Protein AF-A1E0B5-F1 (afdb_monomer)

InterPro domains:
  IPR016186 C-type lectin-like/link domain superfamily [G3DSA:3.10.100.10] (1-41)
  IPR016187 C-type lectin fold [SSF56436] (2-41)

Radius of gyration: 10.88 Å; Cα contacts (8 Å, |Δi|>4): 27; chains: 1; bounding box: 20×15×31 Å

Secondary structure (DSSP, 8-state):
----PPTTEEEETTEEEE--SS---HHHHHHHHHHTT----

pLDDT: mean 84.82, std 8.41, range [50.47, 92.69]

Solvent-accessible surface area (backbone atoms only — not comparable to full-atom values): 2816 Å² total; per-residue (Å²): 1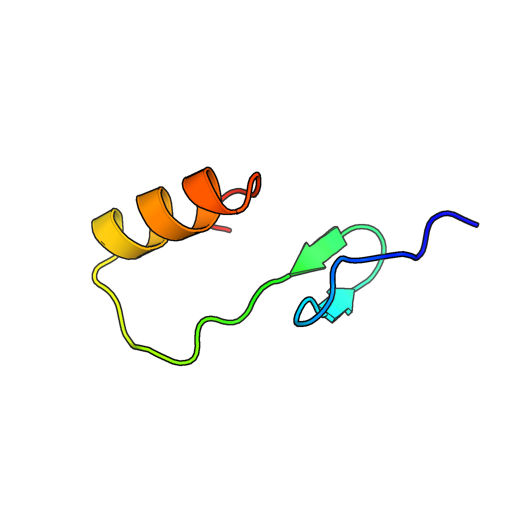34,93,77,82,50,62,90,86,37,49,70,54,99,93,46,66,45,72,78,74,92,65,96,58,58,71,70,57,41,40,52,50,26,47,75,70,80,47,70,67,128

Organism: Sus scrofa (NCBI:txid9823)

Sequence (41 aa):
LCNTCPEEWVHFQRKCYYFGETAKKWIQAKYACSSLQGRLV

Foldseek 3Di:
DPQDDPPQWDRDDPDTHHDDPDDDDPVVVQVVQVVVVHGDD

Nearest PDB structures (foldseek):
  8ouq-assembly1_BBB  TM=9.443E-01  e=3.973E-01  Rattus norvegicus
  6tl7-assembly1_B  TM=9.354E-01  e=3.973E-01  Homo sapiens

Structure (mmCIF, N/CA/C/O backbone):
data_AF-A1E0B5-F1
#
_entry.id   AF-A1E0B5-F1
#
loop_
_atom_site.group_PDB
_atom_site.id
_atom_site.type_symbol
_atom_site.label_atom_id
_atom_site.label_alt_id
_atom_site.label_comp_id
_atom_site.label_asym_id
_atom_site.label_entity_id
_atom_site.label_seq_id
_atom_site.pdbx_PDB_ins_code
_atom_site.Cartn_x
_atom_site.Cartn_y
_atom_site.Cartn_z
_atom_site.occupancy
_atom_site.B_iso_or_equiv
_atom_site.auth_seq_id
_atom_site.auth_comp_id
_atom_site.auth_asym_id
_atom_site.auth_atom_id
_atom_site.pdbx_PDB_model_num
ATOM 1 N N . LEU A 1 1 ? 8.135 -1.211 -21.836 1.00 50.47 1 LEU A N 1
ATOM 2 C CA . LEU A 1 1 ? 7.342 -2.222 -21.102 1.00 50.47 1 LEU A CA 1
ATOM 3 C C . LEU A 1 1 ? 7.242 -1.735 -19.653 1.00 50.47 1 LEU A C 1
ATOM 5 O O . LEU A 1 1 ? 8.233 -1.825 -18.945 1.00 50.47 1 LEU A O 1
ATOM 9 N N . CYS A 1 2 ? 6.137 -1.110 -19.233 1.00 60.94 2 CYS A N 1
ATOM 10 C CA . CYS A 1 2 ? 5.974 -0.659 -17.840 1.00 60.94 2 CYS A CA 1
ATOM 11 C C . CYS A 1 2 ? 5.319 -1.772 -17.023 1.00 60.94 2 CYS A C 1
ATOM 13 O O . CYS A 1 2 ? 4.127 -1.716 -16.746 1.00 60.94 2 CYS A O 1
ATOM 15 N N . ASN A 1 3 ? 6.105 -2.796 -16.691 1.00 64.06 3 ASN A N 1
ATOM 16 C CA . ASN A 1 3 ? 5.690 -3.876 -15.787 1.00 64.06 3 ASN A CA 1
ATOM 17 C C . ASN A 1 3 ? 6.305 -3.696 -14.386 1.00 64.06 3 ASN A C 1
ATOM 19 O O . ASN A 1 3 ? 6.329 -4.631 -13.592 1.00 64.06 3 ASN A O 1
ATOM 23 N N . THR A 1 4 ? 6.871 -2.520 -14.106 1.00 75.06 4 THR A N 1
ATOM 24 C CA . THR A 1 4 ? 7.612 -2.247 -12.877 1.00 75.06 4 THR A CA 1
ATOM 25 C C . THR A 1 4 ? 6.630 -1.816 -11.795 1.00 75.06 4 THR A C 1
ATOM 27 O O . THR A 1 4 ? 6.141 -0.688 -11.807 1.00 75.06 4 THR A O 1
ATOM 30 N N . CYS A 1 5 ? 6.313 -2.732 -10.885 1.00 82.56 5 CYS A N 1
ATOM 31 C CA . CYS A 1 5 ? 5.661 -2.394 -9.626 1.00 82.56 5 CYS A CA 1
ATOM 32 C C . CYS A 1 5 ? 6.719 -2.054 -8.563 1.00 82.56 5 CYS A C 1
ATOM 34 O O . CYS A 1 5 ? 7.871 -2.472 -8.709 1.00 82.56 5 CYS A O 1
ATOM 36 N N . PRO A 1 6 ? 6.354 -1.299 -7.512 1.00 82.38 6 PRO A N 1
ATOM 37 C CA . PRO A 1 6 ? 7.237 -1.081 -6.371 1.00 82.38 6 PRO A CA 1
ATOM 38 C C . PRO A 1 6 ? 7.603 -2.407 -5.682 1.00 82.38 6 PRO A C 1
ATOM 40 O O . PRO A 1 6 ? 6.891 -3.402 -5.816 1.00 82.38 6 PRO A O 1
ATOM 43 N N . GLU A 1 7 ? 8.703 -2.410 -4.930 1.00 77.25 7 GLU A N 1
ATOM 44 C CA . GLU A 1 7 ? 9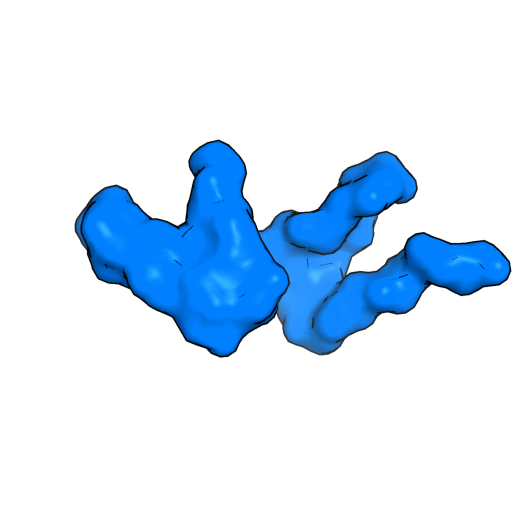.100 -3.541 -4.081 1.00 77.25 7 GLU A CA 1
ATOM 45 C C . GLU A 1 7 ? 7.952 -3.900 -3.119 1.00 77.25 7 GLU A C 1
ATOM 47 O O . GLU A 1 7 ? 7.271 -3.001 -2.623 1.00 77.25 7 GLU A O 1
ATOM 52 N N . GLU A 1 8 ? 7.691 -5.194 -2.910 1.00 83.06 8 GLU A N 1
ATOM 53 C CA . GLU A 1 8 ? 6.536 -5.730 -2.159 1.00 83.06 8 GLU A CA 1
ATOM 54 C C . GLU A 1 8 ? 5.151 -5.595 -2.832 1.00 83.06 8 GLU A C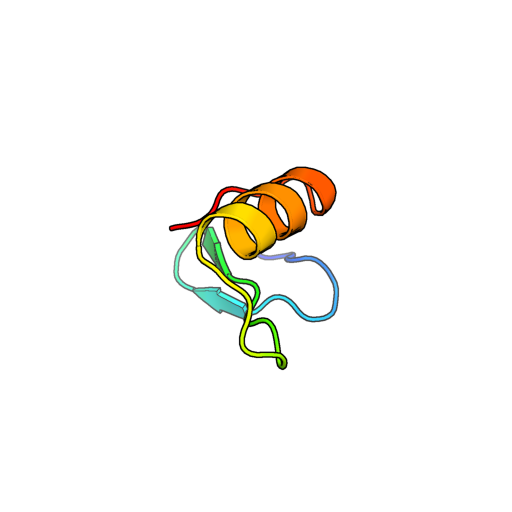 1
ATOM 56 O O . GLU A 1 8 ? 4.120 -5.856 -2.206 1.00 83.06 8 GLU A O 1
ATOM 61 N N . TRP A 1 9 ? 5.078 -5.225 -4.118 1.00 8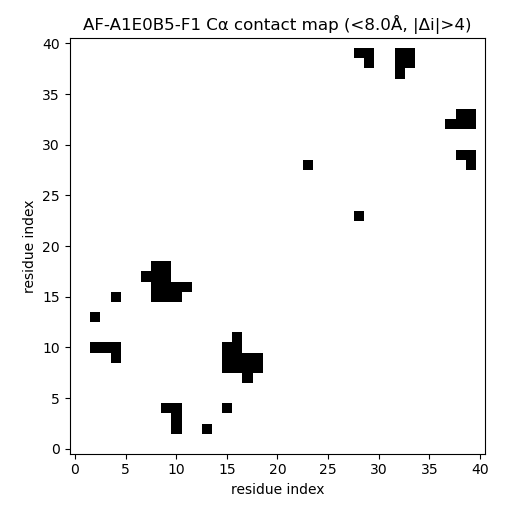8.12 9 TRP A N 1
ATOM 62 C CA . TRP A 1 9 ? 3.820 -5.206 -4.876 1.00 88.12 9 TRP A CA 1
ATOM 63 C C . TRP A 1 9 ? 3.768 -6.305 -5.933 1.00 88.12 9 TRP A C 1
ATOM 65 O O . TRP A 1 9 ? 4.685 -6.504 -6.729 1.00 88.12 9 TRP A O 1
ATOM 75 N N . VAL A 1 10 ? 2.621 -6.967 -6.014 1.00 88.88 10 VAL A N 1
ATOM 76 C CA . VAL A 1 10 ? 2.351 -8.016 -6.991 1.00 88.88 10 VAL A CA 1
ATOM 77 C C . VAL A 1 10 ? 1.790 -7.391 -8.264 1.00 88.88 10 VAL A C 1
ATOM 79 O O . VAL A 1 10 ? 0.697 -6.817 -8.266 1.00 88.88 10 VAL A O 1
ATOM 82 N N . HIS A 1 11 ? 2.523 -7.518 -9.371 1.00 87.25 11 HIS A N 1
ATOM 83 C CA . HIS A 1 11 ? 2.018 -7.138 -10.686 1.00 87.25 11 HIS A CA 1
ATOM 84 C C . HIS A 1 11 ? 1.015 -8.179 -11.185 1.00 87.25 11 HIS A C 1
ATOM 86 O O . HIS A 1 11 ? 1.367 -9.337 -11.417 1.00 87.25 11 HIS A O 1
ATOM 92 N N . PHE A 1 12 ? -0.224 -7.759 -11.419 1.00 87.12 12 PHE A N 1
ATOM 93 C CA . PHE A 1 12 ? -1.231 -8.592 -12.057 1.00 87.12 12 PHE A CA 1
ATOM 94 C C . PHE A 1 12 ? -1.921 -7.822 -13.186 1.00 87.12 12 PHE A C 1
ATOM 96 O O . PHE A 1 12 ? -2.559 -6.783 -12.987 1.00 87.12 12 PHE A O 1
ATOM 103 N N . GLN A 1 13 ? -1.794 -8.361 -14.401 1.00 85.19 13 GLN A N 1
ATOM 104 C CA . GLN A 1 13 ? -2.246 -7.764 -15.660 1.00 85.19 13 GLN A CA 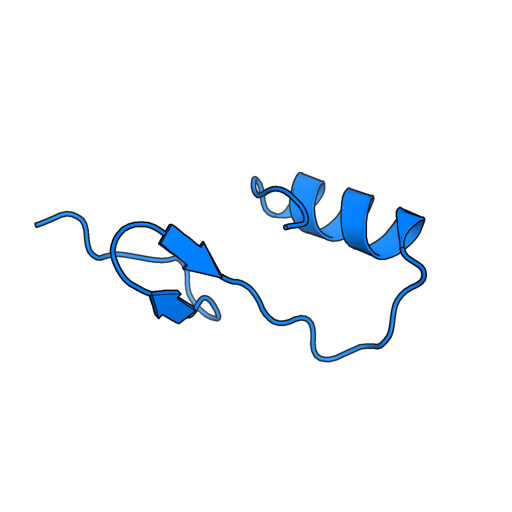1
ATOM 105 C C . GLN A 1 13 ? -1.629 -6.392 -15.968 1.00 85.19 13 GLN A C 1
ATOM 107 O O . GLN A 1 13 ? -0.583 -6.325 -16.597 1.00 85.19 13 GLN A O 1
ATOM 112 N N . ARG A 1 14 ? -2.310 -5.303 -15.600 1.00 84.00 14 ARG A N 1
ATOM 113 C CA . ARG A 1 14 ? -1.884 -3.907 -15.822 1.00 84.00 14 ARG A CA 1
ATOM 114 C C . ARG A 1 14 ? -1.949 -3.088 -14.530 1.00 84.00 14 ARG A C 1
ATOM 116 O O . ARG A 1 14 ? -2.032 -1.863 -14.575 1.00 84.00 14 ARG A O 1
ATOM 123 N N . LYS A 1 15 ? -2.025 -3.767 -13.384 1.00 84.94 15 LYS A N 1
ATOM 124 C CA . LYS A 1 15 ? -2.159 -3.159 -12.061 1.00 84.94 15 LYS A CA 1
ATOM 125 C C . LYS A 1 15 ? -1.173 -3.802 -11.096 1.00 84.94 15 LYS A C 1
ATOM 127 O O . LYS A 1 15 ? -0.829 -4.973 -11.229 1.00 84.94 15 LYS A O 1
ATOM 132 N N . CYS A 1 16 ? -0.768 -3.021 -10.108 1.00 88.50 16 CYS A N 1
ATOM 133 C CA . CYS A 1 16 ? 0.027 -3.473 -8.981 1.00 88.50 16 CYS A CA 1
ATOM 134 C C . CYS A 1 16 ? -0.894 -3.615 -7.770 1.00 88.50 16 CYS A C 1
ATOM 136 O O . CYS A 1 16 ? -1.705 -2.725 -7.506 1.00 88.50 16 CYS A O 1
ATOM 138 N N . TYR A 1 17 ? -0.759 -4.714 -7.039 1.00 88.62 17 TYR A N 1
ATOM 139 C CA . TYR A 1 17 ? -1.523 -4.991 -5.830 1.00 88.62 17 TYR A CA 1
ATOM 140 C C . TYR A 1 17 ? -0.573 -5.140 -4.651 1.00 88.62 17 TYR A C 1
ATOM 142 O O . TYR A 1 17 ? 0.416 -5.861 -4.737 1.00 88.62 17 TYR A O 1
ATOM 150 N N . TYR A 1 18 ? -0.893 -4.468 -3.552 1.00 88.31 18 TYR A N 1
ATOM 151 C CA . TYR A 1 18 ? -0.170 -4.594 -2.296 1.00 88.31 18 TYR A CA 1
ATOM 152 C C . TYR A 1 18 ? -1.006 -5.415 -1.319 1.00 88.31 18 TYR A C 1
ATOM 154 O O . TYR A 1 18 ? -2.151 -5.059 -1.022 1.00 88.31 18 TYR A O 1
ATOM 162 N N . PHE A 1 19 ? -0.433 -6.507 -0.822 1.00 87.50 19 PHE A N 1
ATOM 163 C CA . PHE A 1 19 ? -1.063 -7.354 0.181 1.00 87.50 19 PHE A CA 1
ATOM 164 C C . PHE A 1 19 ? -0.473 -7.008 1.544 1.00 87.50 19 PHE A C 1
ATOM 166 O O . PHE A 1 19 ? 0.664 -7.346 1.843 1.00 87.50 19 PHE A O 1
ATOM 173 N N . GLY A 1 20 ? -1.244 -6.303 2.372 1.00 84.56 20 GLY A N 1
ATOM 174 C CA . GLY A 1 20 ? -0.820 -6.019 3.739 1.00 84.56 20 GLY A CA 1
ATOM 175 C C . GLY A 1 20 ? -0.820 -7.292 4.585 1.00 84.56 20 GLY A C 1
ATOM 176 O O . GLY A 1 20 ? -1.838 -7.972 4.667 1.00 84.56 20 GLY A O 1
ATOM 177 N N . GLU A 1 21 ? 0.287 -7.580 5.267 1.00 82.56 21 GLU A N 1
ATOM 178 C CA . GLU A 1 21 ? 0.426 -8.764 6.134 1.00 82.56 21 GLU A CA 1
ATOM 179 C C . GLU A 1 21 ? -0.430 -8.691 7.411 1.00 82.56 21 GLU A C 1
ATOM 181 O O . GLU A 1 21 ? -0.703 -9.699 8.057 1.00 82.56 21 GLU A O 1
ATOM 186 N N . THR A 1 22 ? -0.873 -7.488 7.796 1.00 85.62 22 THR A N 1
ATOM 187 C CA . THR A 1 22 ? -1.636 -7.261 9.030 1.00 85.62 22 THR A CA 1
ATOM 188 C C . THR A 1 22 ? -3.112 -7.013 8.752 1.00 85.62 22 THR A C 1
ATOM 190 O O . THR A 1 22 ? -3.476 -6.148 7.952 1.00 85.62 22 THR A O 1
ATOM 193 N N . ALA A 1 23 ? -3.979 -7.713 9.488 1.00 84.94 23 ALA A N 1
ATOM 194 C CA . ALA A 1 23 ? -5.409 -7.439 9.489 1.00 84.94 23 ALA A CA 1
ATOM 195 C C . ALA A 1 23 ? -5.667 -6.036 10.062 1.00 84.94 23 ALA A C 1
ATOM 197 O O . ALA A 1 23 ? -5.448 -5.767 11.244 1.00 84.94 23 ALA A O 1
ATOM 198 N N . LYS A 1 24 ? -6.126 -5.121 9.208 1.00 86.94 24 LYS A N 1
ATOM 199 C CA . LYS A 1 24 ? -6.486 -3.747 9.572 1.00 86.94 24 LYS A CA 1
ATOM 200 C C . LYS A 1 24 ? -7.989 -3.552 9.399 1.00 86.94 24 LYS A C 1
ATOM 202 O O . LYS A 1 24 ? -8.603 -4.158 8.522 1.00 86.94 24 LYS A O 1
ATOM 207 N N . LYS A 1 25 ? -8.596 -2.663 10.194 1.00 92.69 25 LYS A N 1
ATOM 208 C CA . LYS A 1 25 ? -9.979 -2.223 9.936 1.00 92.69 25 LYS A CA 1
ATOM 209 C C . LYS A 1 25 ? -10.050 -1.577 8.552 1.00 92.69 25 LYS A C 1
ATOM 211 O O . LYS A 1 25 ? -9.093 -0.929 8.136 1.00 92.69 25 LYS A O 1
ATOM 216 N N . TRP A 1 26 ? -11.198 -1.659 7.882 1.00 89.12 26 TRP A N 1
ATOM 217 C CA . TRP A 1 26 ? -11.375 -1.129 6.521 1.00 89.12 26 TRP A CA 1
ATOM 218 C C . TRP A 1 26 ? -10.898 0.327 6.367 1.00 89.12 26 TRP A C 1
ATOM 220 O O . TRP A 1 26 ? -10.178 0.660 5.432 1.00 89.12 26 TRP A O 1
ATOM 230 N N . ILE A 1 27 ? -11.213 1.185 7.345 1.00 91.94 27 ILE A N 1
ATOM 231 C CA . ILE A 1 27 ? -10.774 2.590 7.365 1.00 91.94 27 ILE A CA 1
ATOM 232 C C . ILE A 1 27 ? -9.245 2.700 7.463 1.00 91.94 27 ILE A C 1
ATOM 234 O O . ILE A 1 27 ? -8.635 3.484 6.741 1.00 91.94 27 ILE A O 1
ATOM 238 N N . GLN A 1 28 ? -8.614 1.905 8.329 1.00 91.44 28 GLN A N 1
ATOM 239 C CA . GLN A 1 28 ? -7.156 1.891 8.480 1.00 91.44 28 GLN A CA 1
ATOM 240 C 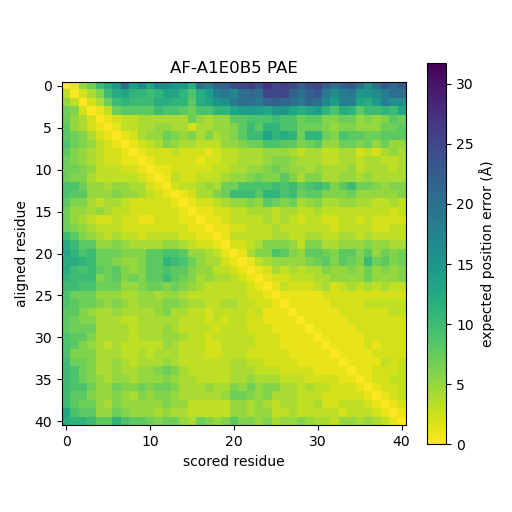C . GLN A 1 28 ? -6.471 1.372 7.212 1.00 91.44 28 GLN A C 1
ATOM 242 O O . GLN A 1 28 ? -5.454 1.924 6.803 1.00 91.44 28 GLN A O 1
ATOM 247 N N . ALA A 1 29 ? -7.043 0.352 6.567 1.00 90.81 29 ALA A N 1
ATOM 248 C CA . ALA A 1 29 ? -6.556 -0.170 5.296 1.00 90.81 29 ALA A CA 1
ATOM 249 C C . ALA A 1 29 ? -6.688 0.871 4.170 1.00 90.81 29 ALA A C 1
ATOM 251 O O . ALA A 1 29 ? -5.753 1.056 3.396 1.00 90.81 29 ALA A O 1
ATOM 252 N N . LYS A 1 30 ? -7.794 1.629 4.131 1.00 90.81 30 LYS A N 1
ATOM 253 C CA . LYS A 1 30 ? -7.980 2.735 3.180 1.00 90.81 30 LYS A CA 1
ATOM 254 C C . LYS A 1 30 ? -6.882 3.789 3.320 1.00 90.81 30 LYS A C 1
ATOM 256 O O . LYS A 1 30 ? -6.282 4.159 2.315 1.00 90.81 30 LYS A O 1
ATOM 261 N N . TYR A 1 31 ? -6.600 4.239 4.545 1.00 92.50 31 TYR A N 1
ATOM 262 C CA . TYR A 1 31 ? -5.519 5.199 4.784 1.00 92.50 31 TYR A CA 1
ATOM 263 C C . TY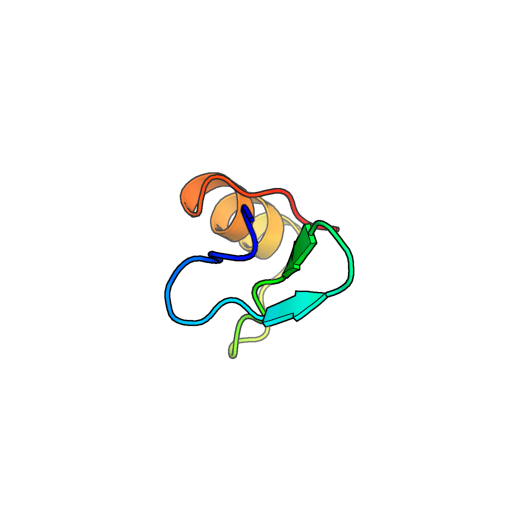R A 1 31 ? -4.144 4.618 4.446 1.00 92.50 31 TYR A C 1
ATOM 265 O O . TYR A 1 31 ? -3.352 5.304 3.812 1.00 92.50 31 TYR A O 1
ATOM 273 N N . ALA A 1 32 ? -3.885 3.351 4.784 1.00 90.19 32 ALA A N 1
ATOM 274 C CA . ALA A 1 32 ? -2.628 2.686 4.446 1.00 90.19 32 ALA A CA 1
ATOM 275 C C . ALA A 1 32 ? -2.394 2.629 2.926 1.00 90.19 32 ALA A C 1
ATOM 277 O O . ALA A 1 32 ? -1.329 3.025 2.459 1.00 90.19 32 ALA A O 1
ATOM 278 N N . CYS A 1 33 ? -3.400 2.223 2.141 1.00 89.31 33 CYS A N 1
ATOM 279 C CA . CYS A 1 33 ? -3.301 2.227 0.680 1.00 89.31 33 CYS A CA 1
ATOM 280 C C . CYS A 1 33 ? -3.087 3.642 0.128 1.00 89.31 33 CYS A C 1
ATOM 282 O O . CYS A 1 33 ? -2.267 3.817 -0.767 1.00 89.31 33 CYS A O 1
ATOM 284 N N . SER A 1 34 ? -3.770 4.651 0.680 1.00 90.44 34 SER A N 1
ATOM 285 C CA . SER A 1 34 ? -3.579 6.053 0.286 1.00 90.44 34 SER A CA 1
ATOM 286 C C . SER A 1 34 ? -2.171 6.577 0.590 1.00 90.44 34 SER A C 1
ATOM 288 O O . SER A 1 34 ? -1.604 7.281 -0.243 1.00 90.44 34 SER A O 1
ATOM 290 N N . SER A 1 35 ? -1.580 6.219 1.735 1.00 90.12 35 SER A N 1
ATOM 291 C CA . SER A 1 35 ? -0.189 6.565 2.073 1.00 90.12 35 SER A CA 1
ATOM 292 C C . SER A 1 35 ? 0.826 5.912 1.135 1.00 90.12 35 SER A C 1
ATOM 294 O O . SER A 1 35 ? 1.860 6.504 0.849 1.00 90.12 35 SER A O 1
ATOM 296 N N . LEU A 1 36 ? 0.506 4.729 0.611 1.00 87.12 36 LEU A N 1
ATOM 297 C CA . LEU A 1 36 ? 1.300 4.006 -0.382 1.00 87.12 36 LEU A CA 1
ATOM 298 C C . LEU A 1 36 ? 1.030 4.469 -1.829 1.00 87.12 36 LEU A C 1
ATOM 300 O O . LEU A 1 36 ? 1.339 3.746 -2.772 1.00 87.12 36 LEU A O 1
ATOM 304 N N . GLN A 1 37 ? 0.408 5.645 -2.014 1.00 85.62 37 GLN A N 1
ATOM 305 C CA . GLN A 1 37 ? 0.023 6.207 -3.322 1.00 85.62 37 GLN A CA 1
ATOM 306 C C . GLN A 1 37 ? -0.881 5.274 -4.151 1.00 85.62 37 GLN A C 1
ATOM 308 O O . GLN A 1 37 ? -1.002 5.408 -5.369 1.00 85.62 37 GLN A O 1
ATOM 313 N N . GLY A 1 38 ? -1.549 4.339 -3.479 1.00 84.88 38 GLY A N 1
ATOM 314 C CA . GLY A 1 38 ? -2.505 3.406 -4.045 1.00 84.88 38 GLY A CA 1
ATOM 315 C C . GLY A 1 38 ? -3.934 3.704 -3.603 1.00 84.88 38 GLY A C 1
ATOM 316 O O . GLY A 1 38 ? -4.245 4.679 -2.915 1.00 84.88 38 GLY A O 1
ATOM 317 N N . ARG A 1 39 ? -4.842 2.812 -3.992 1.00 88.50 39 ARG A N 1
ATOM 318 C CA . ARG A 1 39 ? -6.240 2.834 -3.563 1.00 88.50 39 ARG A CA 1
ATOM 319 C C . ARG A 1 39 ? -6.625 1.444 -3.088 1.00 88.50 39 ARG A C 1
ATOM 321 O O . ARG A 1 39 ? -6.272 0.464 -3.732 1.00 88.50 39 ARG A O 1
ATOM 328 N N . LEU A 1 40 ? -7.360 1.388 -1.979 1.00 89.00 40 LEU A N 1
ATOM 329 C CA . LEU A 1 40 ? -7.981 0.150 -1.523 1.00 89.00 40 LEU A CA 1
ATOM 330 C C . LEU A 1 40 ? -8.963 -0.339 -2.601 1.00 89.00 40 LEU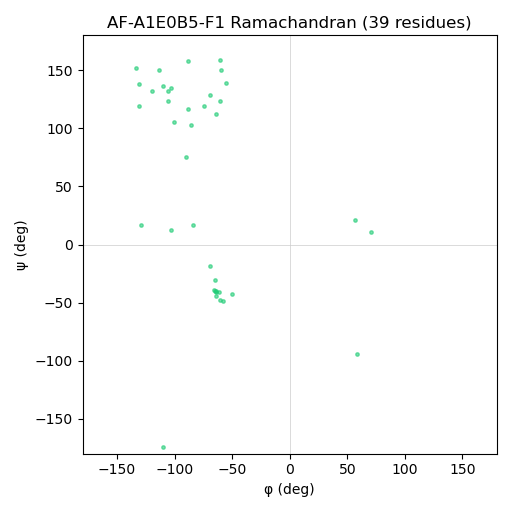 A C 1
ATOM 332 O O . LEU A 1 40 ? -9.832 0.435 -3.021 1.00 89.00 4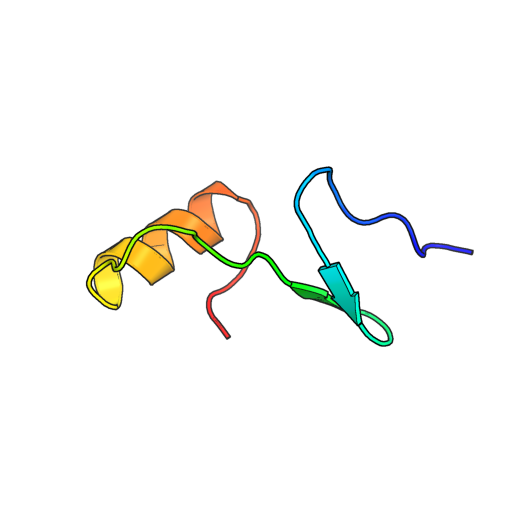0 LEU A O 1
ATOM 336 N N . VAL A 1 41 ? -8.758 -1.573 -3.066 1.00 84.12 41 VAL A N 1
ATOM 337 C CA . VAL A 1 41 ? -9.581 -2.249 -4.082 1.00 84.12 41 VAL A CA 1
ATOM 338 C C . VAL A 1 41 ? -10.846 -2.854 -3.496 1.00 84.12 41 VAL A C 1
ATOM 340 O O . VAL A 1 41 ? -10.841 -3.186 -2.290 1.00 84.12 41 VAL A O 1
#

Mean predicted aligned error: 5.2 Å